Protein AF-A0A1T4KYN9-F1 (afdb_monomer)

Sequence (88 aa):
MKVEICVGSRCTMYGADHIIHSVEDLQESILNQMDTPKDFDLEVSLIKCMGRCKNGKHVSPVVIIDGEVMENTNSQEVMSKIIEKAKM

Organism: NCBI:txid1121911

InterPro domains:
  IPR036249 Thioredoxin-like superfamily [SSF52833] (2-85)

pLDDT: mean 88.93, std 9.13, range [58.16, 97.38]

Foldseek 3Di:
DEKEWEPEPQQVVLPSVVLVVLVVVLQVCLVPPDPFDPPDDYHYHYDYDPCPCVPDDQQHPWMADPNRIDGNDDNVRVSVVSVVVRVD

Nearest PDB structures (foldseek):
  6vw7-assembly1_A  TM=7.367E-01  e=8.866E-05  Cupriavidus necator
  7q4v-assembly1_B  TM=7.773E-01  e=1.152E-03  Acetobacterium woodii DSM 1030
  7p91-assembly1_b  TM=7.397E-01  e=8.154E-03  Thermotoga maritima MSB8

Structure (mmCIF, N/CA/C/O backbone):
data_AF-A0A1T4KYN9-F1
#
_entry.id   AF-A0A1T4KYN9-F1
#
loop_
_atom_site.group_PDB
_atom_site.id
_atom_site.type_symbol
_atom_site.label_atom_id
_atom_site.label_alt_id
_atom_site.label_comp_id
_atom_site.label_asym_id
_atom_site.label_entity_id
_atom_site.label_seq_id
_atom_site.pdbx_PDB_ins_code
_atom_site.Cartn_x
_atom_site.Cartn_y
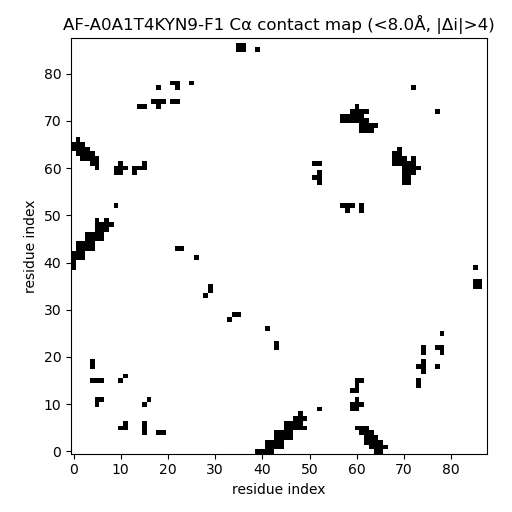_atom_site.Cartn_z
_atom_site.occupancy
_atom_site.B_iso_or_equiv
_atom_site.auth_seq_id
_atom_site.auth_comp_id
_atom_site.auth_asym_id
_atom_site.auth_atom_id
_atom_site.pdbx_PDB_model_num
ATOM 1 N N . MET A 1 1 ? -10.632 -3.483 4.087 1.00 89.56 1 MET A N 1
ATOM 2 C CA . MET A 1 1 ? -9.886 -2.834 2.993 1.00 89.56 1 MET A CA 1
ATOM 3 C C . MET A 1 1 ? -8.538 -3.510 2.868 1.00 89.56 1 MET A C 1
ATOM 5 O O . MET A 1 1 ? -7.897 -3.742 3.885 1.00 89.56 1 MET A O 1
ATOM 9 N N . LYS A 1 2 ? -8.102 -3.793 1.641 1.00 94.38 2 LYS A N 1
ATOM 10 C CA . LYS A 1 2 ? -6.784 -4.364 1.358 1.00 94.38 2 LYS A CA 1
ATOM 11 C C . LYS A 1 2 ? -5.913 -3.369 0.597 1.00 94.38 2 LYS A C 1
ATOM 13 O O . LYS A 1 2 ? -6.319 -2.881 -0.456 1.00 94.38 2 LYS A O 1
ATOM 18 N N . VAL A 1 3 ? -4.716 -3.108 1.111 1.00 96.06 3 VAL A N 1
ATOM 19 C CA . VAL A 1 3 ? -3.692 -2.253 0.503 1.00 96.06 3 VAL A CA 1
ATOM 20 C C . VAL A 1 3 ? -2.481 -3.113 0.149 1.00 96.06 3 VAL A C 1
ATOM 22 O O . VAL A 1 3 ? -1.877 -3.752 1.007 1.00 96.06 3 VAL A O 1
ATOM 25 N N . GLU A 1 4 ? -2.112 -3.145 -1.127 1.00 97.38 4 GLU A N 1
ATOM 26 C CA . GLU A 1 4 ? -0.992 -3.933 -1.642 1.00 97.38 4 GLU A CA 1
ATOM 27 C C . GLU A 1 4 ? 0.061 -2.994 -2.240 1.00 97.38 4 GLU A C 1
ATOM 29 O O . GLU A 1 4 ? -0.173 -2.333 -3.254 1.00 97.38 4 GLU A O 1
ATOM 34 N N . ILE A 1 5 ? 1.237 -2.916 -1.618 1.00 97.38 5 ILE A N 1
ATOM 35 C CA . ILE A 1 5 ? 2.295 -1.971 -1.994 1.00 97.38 5 ILE A CA 1
ATOM 36 C C . ILE A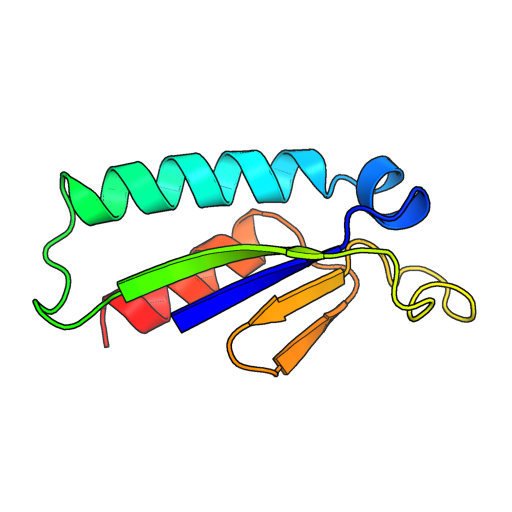 1 5 ? 3.383 -2.710 -2.771 1.00 97.38 5 ILE A C 1
ATOM 38 O O . ILE A 1 5 ? 3.957 -3.695 -2.301 1.00 97.38 5 ILE A O 1
ATOM 42 N N . CYS A 1 6 ? 3.689 -2.239 -3.981 1.00 97.19 6 CYS A N 1
ATOM 43 C CA . CYS A 1 6 ? 4.752 -2.819 -4.795 1.00 97.19 6 CYS A CA 1
ATOM 44 C C . CYS A 1 6 ? 6.134 -2.468 -4.229 1.00 97.19 6 CYS A C 1
ATOM 46 O O . CYS A 1 6 ? 6.533 -1.305 -4.233 1.00 97.19 6 CYS A O 1
ATOM 48 N N . VAL A 1 7 ? 6.913 -3.491 -3.867 1.00 95.75 7 VAL A N 1
ATOM 49 C CA . VAL A 1 7 ? 8.303 -3.355 -3.378 1.00 95.75 7 VAL A CA 1
ATOM 50 C C . VAL A 1 7 ? 9.347 -3.711 -4.443 1.00 95.75 7 VAL A C 1
ATOM 52 O O . VAL A 1 7 ? 10.448 -4.178 -4.164 1.00 95.75 7 VAL A O 1
ATOM 55 N N . GLY A 1 8 ? 8.995 -3.547 -5.721 1.00 94.62 8 GLY A N 1
ATOM 56 C CA . GLY A 1 8 ? 9.967 -3.650 -6.810 1.00 94.62 8 GLY A CA 1
ATOM 57 C C . GLY A 1 8 ? 10.958 -2.486 -6.784 1.00 94.62 8 GLY A C 1
ATOM 58 O O . GLY A 1 8 ? 10.583 -1.377 -6.416 1.00 94.62 8 GLY A O 1
ATOM 59 N N . SER A 1 9 ? 12.182 -2.690 -7.287 1.00 93.69 9 SER A N 1
ATOM 60 C CA . SER A 1 9 ? 13.272 -1.699 -7.214 1.00 93.69 9 SER A CA 1
ATOM 61 C C . SER A 1 9 ? 12.870 -0.291 -7.663 1.00 93.69 9 SER A C 1
ATOM 63 O O . SER A 1 9 ? 13.215 0.682 -7.006 1.00 93.69 9 SER A O 1
ATOM 65 N N . ARG A 1 10 ? 12.091 -0.163 -8.749 1.00 93.44 10 ARG A N 1
ATOM 66 C CA . ARG A 1 10 ? 11.611 1.145 -9.223 1.00 93.44 10 ARG A CA 1
ATOM 67 C C . ARG A 1 10 ? 10.590 1.780 -8.274 1.00 93.44 10 ARG A C 1
ATOM 69 O O . ARG A 1 10 ? 10.596 2.987 -8.122 1.00 93.44 10 ARG A O 1
ATOM 76 N N . CYS A 1 11 ? 9.724 1.003 -7.631 1.00 94.81 11 CYS A N 1
ATOM 77 C CA . CYS A 1 11 ? 8.768 1.550 -6.665 1.00 94.81 11 CYS A CA 1
ATOM 78 C C . CYS A 1 11 ? 9.487 2.001 -5.391 1.00 94.81 11 CYS A C 1
ATOM 80 O O . CYS A 1 11 ? 9.270 3.129 -4.962 1.00 94.81 11 CYS A O 1
ATOM 82 N N . THR A 1 12 ? 10.422 1.198 -4.879 1.00 93.88 12 THR A N 1
ATOM 83 C CA . THR A 1 12 ? 11.306 1.578 -3.764 1.00 93.88 12 THR A CA 1
ATOM 84 C C . THR A 1 12 ? 12.083 2.860 -4.074 1.00 93.88 12 THR A C 1
ATOM 86 O O . THR A 1 12 ? 11.989 3.824 -3.325 1.00 93.88 12 THR A O 1
ATOM 89 N N . MET A 1 13 ? 12.749 2.942 -5.236 1.00 93.19 13 MET A N 1
ATOM 90 C CA . MET A 1 13 ? 13.490 4.145 -5.660 1.00 93.19 13 MET A CA 1
ATOM 91 C C . MET A 1 13 ? 12.633 5.415 -5.745 1.00 93.19 13 MET A C 1
ATOM 93 O O . MET A 1 13 ? 13.165 6.510 -5.604 1.00 93.19 13 MET A O 1
ATOM 97 N N . TYR A 1 14 ? 11.335 5.278 -6.019 1.00 93.12 14 TYR A N 1
ATOM 98 C CA . TYR A 1 14 ? 10.398 6.398 -6.117 1.00 93.12 14 TYR A CA 1
ATOM 99 C C . TYR A 1 14 ? 9.600 6.624 -4.822 1.00 93.12 14 TYR A C 1
ATOM 101 O O . TYR A 1 14 ? 8.639 7.387 -4.827 1.00 93.12 14 TYR A O 1
ATOM 109 N N . GLY A 1 15 ? 9.999 5.996 -3.712 1.00 92.88 15 GLY A N 1
ATOM 110 C CA . GLY A 1 15 ? 9.455 6.291 -2.387 1.00 92.88 15 GLY A CA 1
ATOM 111 C C . GLY A 1 15 ? 8.373 5.336 -1.890 1.00 92.88 15 GLY A C 1
ATOM 112 O O . GLY A 1 15 ? 7.601 5.726 -1.020 1.00 92.88 15 GLY A O 1
ATOM 113 N N . ALA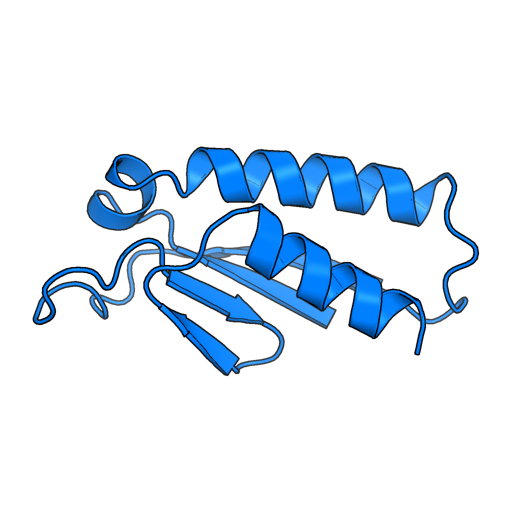 A 1 16 ? 8.312 4.093 -2.382 1.00 95.00 16 ALA A N 1
ATOM 114 C CA . ALA A 1 16 ? 7.409 3.087 -1.808 1.00 95.00 16 ALA A CA 1
ATOM 115 C C . ALA A 1 16 ? 7.638 2.890 -0.298 1.00 95.00 16 ALA A C 1
ATOM 117 O O . ALA A 1 16 ? 6.668 2.705 0.424 1.00 95.00 16 ALA A O 1
ATOM 118 N N . ASP A 1 17 ? 8.875 3.025 0.191 1.00 94.56 17 ASP A N 1
ATOM 119 C CA . ASP A 1 17 ? 9.190 2.910 1.623 1.00 94.56 17 ASP A CA 1
ATOM 120 C C . ASP A 1 17 ? 8.480 3.986 2.461 1.00 94.56 17 ASP A C 1
ATOM 122 O O . ASP A 1 17 ? 7.964 3.704 3.539 1.00 94.56 17 ASP A O 1
ATOM 126 N N . HIS A 1 18 ? 8.360 5.212 1.937 1.00 95.69 18 HIS A N 1
ATOM 127 C CA . HIS A 1 18 ? 7.602 6.271 2.606 1.00 95.69 18 HIS A CA 1
ATOM 128 C C . HIS A 1 18 ? 6.110 5.946 2.683 1.00 95.69 18 HIS A C 1
ATOM 130 O O . HIS A 1 18 ? 5.462 6.296 3.668 1.00 95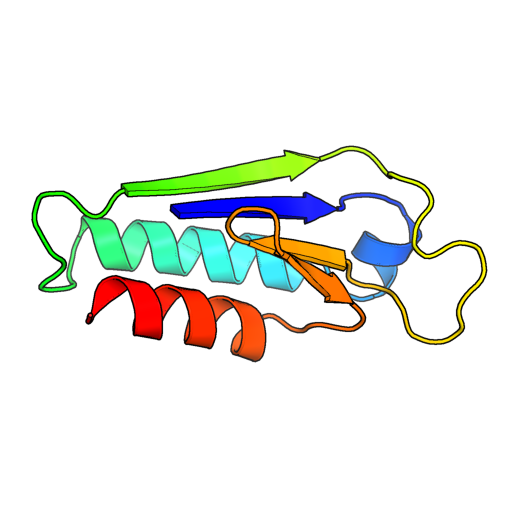.69 18 HIS A O 1
ATOM 136 N N . ILE A 1 19 ? 5.562 5.291 1.656 1.00 96.56 19 ILE A N 1
ATOM 137 C CA . ILE A 1 19 ? 4.161 4.857 1.644 1.00 96.56 19 ILE A CA 1
ATOM 138 C C . ILE A 1 19 ? 3.957 3.763 2.687 1.00 96.56 19 ILE A C 1
ATOM 140 O O . ILE A 1 19 ? 3.006 3.849 3.453 1.00 96.56 19 ILE A O 1
ATOM 144 N N . ILE A 1 20 ? 4.860 2.782 2.745 1.00 96.31 20 ILE A N 1
ATOM 145 C CA . ILE A 1 20 ? 4.802 1.672 3.705 1.00 96.31 20 ILE A CA 1
ATOM 146 C C . ILE A 1 20 ? 4.753 2.219 5.129 1.00 96.31 20 ILE A C 1
ATOM 148 O O . ILE A 1 20 ? 3.760 1.998 5.812 1.00 96.31 20 ILE A O 1
ATOM 152 N N . HIS A 1 21 ? 5.740 3.026 5.523 1.00 95.56 21 HIS A N 1
ATOM 153 C CA . HIS A 1 21 ? 5.787 3.587 6.874 1.00 95.56 21 HIS A CA 1
ATOM 154 C C . HIS A 1 21 ? 4.562 4.443 7.204 1.00 95.56 21 HIS A C 1
ATOM 156 O O . HIS A 1 21 ? 3.977 4.300 8.268 1.00 95.56 21 HIS A O 1
ATOM 162 N N . SER A 1 22 ? 4.112 5.284 6.266 1.00 94.88 22 SER A N 1
ATOM 163 C CA . SER A 1 22 ? 2.917 6.113 6.485 1.00 94.88 22 SER A CA 1
ATOM 164 C C . SER A 1 22 ? 1.645 5.282 6.677 1.00 94.88 22 SER A C 1
ATOM 166 O O . SER A 1 22 ? 0.770 5.658 7.451 1.00 94.88 22 SER A O 1
ATOM 168 N N . VAL A 1 23 ? 1.516 4.167 5.953 1.00 93.81 23 VAL A N 1
ATOM 169 C CA . VAL A 1 23 ? 0.358 3.273 6.056 1.00 93.81 23 VAL A CA 1
ATOM 170 C C . VAL A 1 23 ? 0.427 2.425 7.328 1.00 93.81 23 VAL A C 1
ATOM 172 O O . VAL A 1 23 ? -0.610 2.225 7.952 1.00 93.81 23 VAL A O 1
ATOM 175 N N . GLU A 1 24 ? 1.614 1.975 7.737 1.00 92.62 24 GLU A N 1
ATOM 176 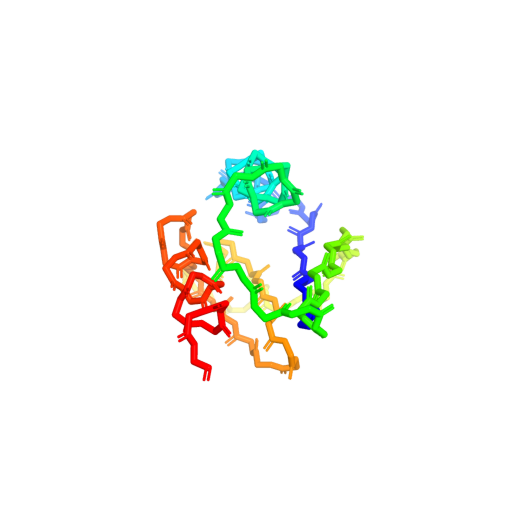C CA . GLU A 1 24 ? 1.841 1.279 9.013 1.00 92.62 24 GLU A CA 1
ATOM 177 C C . GLU A 1 24 ? 1.486 2.184 10.205 1.00 92.62 24 GLU A C 1
ATOM 179 O O . GLU A 1 24 ? 0.640 1.817 11.021 1.00 92.62 24 GLU A O 1
ATOM 184 N N . ASP A 1 25 ? 2.018 3.411 10.239 1.00 91.88 25 ASP A N 1
ATOM 185 C CA . ASP A 1 25 ? 1.711 4.412 11.273 1.00 91.88 25 ASP A CA 1
ATOM 186 C C . ASP A 1 25 ? 0.200 4.716 11.335 1.00 91.88 25 ASP A C 1
ATOM 188 O O . ASP A 1 25 ? -0.400 4.871 12.408 1.00 91.88 25 ASP A O 1
ATOM 192 N N . LEU A 1 26 ? -0.444 4.800 10.165 1.00 89.62 26 LEU A N 1
ATOM 193 C CA . LEU A 1 26 ? -1.883 5.016 10.057 1.00 89.62 26 LEU A CA 1
ATOM 194 C C . LEU A 1 26 ? -2.681 3.811 10.563 1.00 89.62 26 LEU A C 1
ATOM 196 O O . LEU A 1 26 ? -3.674 4.007 11.260 1.00 89.62 26 LEU A O 1
ATOM 200 N N . GLN A 1 27 ? -2.272 2.587 10.232 1.00 88.31 27 GLN A N 1
ATOM 201 C CA . GLN A 1 27 ? -2.921 1.363 10.699 1.00 88.31 27 GLN A CA 1
ATOM 202 C C . GLN A 1 27 ? -2.885 1.291 12.228 1.00 88.31 27 GLN A C 1
ATOM 204 O O . GLN A 1 27 ? -3.923 1.077 12.855 1.00 88.31 27 GLN A O 1
ATOM 209 N N . GLU A 1 28 ? -1.730 1.564 12.839 1.00 86.44 28 GLU A N 1
ATOM 210 C CA . GLU A 1 28 ? -1.600 1.656 14.295 1.00 86.44 28 GLU A CA 1
ATOM 211 C C . GLU A 1 28 ? -2.497 2.754 14.883 1.00 86.44 28 GLU A C 1
ATOM 213 O O . GLU A 1 28 ? -3.155 2.545 15.904 1.00 86.44 28 GLU A O 1
ATOM 218 N N . SER A 1 29 ? -2.573 3.916 14.233 1.00 85.62 29 SER A N 1
ATOM 219 C CA . SER A 1 29 ? -3.422 5.030 14.678 1.00 85.62 29 SER A CA 1
ATOM 220 C C . SER A 1 29 ? -4.916 4.700 14.589 1.00 85.62 29 SER A C 1
ATOM 222 O O . SER A 1 29 ? -5.684 5.048 15.488 1.00 85.62 29 SER A O 1
ATOM 224 N N . ILE A 1 30 ? -5.337 4.005 13.530 1.00 82.25 30 ILE A N 1
ATOM 225 C CA . ILE A 1 30 ? -6.718 3.551 13.336 1.00 82.25 30 ILE A CA 1
ATOM 226 C C . ILE A 1 30 ? -7.105 2.549 14.424 1.00 82.25 30 ILE A C 1
ATOM 228 O O . ILE A 1 30 ? -8.136 2.735 15.066 1.00 82.25 30 ILE A O 1
ATOM 232 N N . LEU A 1 31 ? -6.256 1.549 14.679 1.00 72.62 31 LEU A N 1
ATOM 233 C CA . LEU A 1 31 ? -6.504 0.511 15.683 1.00 72.62 31 LEU A CA 1
ATOM 234 C C . LEU A 1 31 ? -6.611 1.071 17.108 1.00 72.62 31 LEU A C 1
ATOM 236 O O . LEU A 1 31 ? -7.336 0.516 17.932 1.00 72.62 31 LEU A O 1
ATOM 240 N N . ASN A 1 32 ? -5.886 2.152 17.408 1.00 72.88 32 ASN A N 1
ATOM 241 C CA . ASN A 1 32 ? -5.770 2.673 18.769 1.00 72.88 32 ASN A CA 1
ATOM 242 C C . ASN A 1 32 ? -6.661 3.889 19.075 1.00 72.88 32 ASN A C 1
ATOM 244 O O . ASN A 1 32 ? -6.950 4.123 20.248 1.00 72.88 32 ASN A O 1
ATOM 248 N N . GLN A 1 33 ? -7.019 4.721 18.087 1.00 66.12 33 GLN A N 1
ATOM 249 C CA . GLN A 1 33 ? -7.486 6.092 18.374 1.00 66.12 33 GLN A CA 1
ATOM 250 C C . GLN A 1 33 ? -8.610 6.631 17.487 1.00 66.12 33 GLN A C 1
ATOM 252 O O . GLN A 1 33 ? -9.238 7.621 17.869 1.00 66.12 33 GLN A O 1
ATOM 257 N N . MET A 1 34 ? -8.871 6.052 16.314 1.00 64.81 34 MET A N 1
ATOM 258 C CA . MET A 1 34 ? -9.945 6.553 15.456 1.00 64.81 34 MET A CA 1
ATOM 259 C C . MET A 1 34 ? -11.267 5.869 15.779 1.00 64.81 34 MET A C 1
ATOM 261 O O . MET A 1 34 ? -11.319 4.653 15.946 1.00 64.81 34 MET A O 1
ATOM 265 N N . ASP A 1 35 ? -12.338 6.665 15.800 1.00 66.12 35 ASP A N 1
ATOM 266 C CA . ASP A 1 35 ? -13.732 6.215 15.877 1.00 66.12 35 ASP A CA 1
ATOM 267 C C . ASP A 1 35 ? -14.117 5.554 14.540 1.00 66.12 35 ASP A C 1
ATOM 269 O O . ASP A 1 35 ? -14.873 6.088 13.728 1.00 66.12 35 ASP A O 1
ATOM 273 N N . THR A 1 36 ? -13.448 4.443 14.239 1.00 68.25 36 THR A N 1
ATOM 274 C CA . THR A 1 36 ? -13.657 3.654 13.032 1.00 68.25 36 THR A CA 1
ATOM 275 C C . THR A 1 36 ? -14.812 2.684 13.244 1.00 68.25 36 THR A C 1
ATOM 277 O O . THR A 1 36 ? -15.053 2.233 14.370 1.00 68.25 36 THR A O 1
ATOM 280 N N . PRO A 1 37 ? -15.560 2.348 12.178 1.00 70.25 37 PRO A N 1
ATOM 281 C CA . PRO A 1 37 ? -16.567 1.304 12.243 1.00 70.25 37 PRO A CA 1
ATOM 282 C C . PRO A 1 37 ? -15.963 0.035 12.846 1.00 70.25 37 PRO A C 1
ATOM 284 O O . PRO A 1 37 ? -14.863 -0.361 12.469 1.00 70.25 37 PRO A O 1
ATOM 287 N N . LYS A 1 38 ? -16.692 -0.636 13.748 1.00 68.50 38 LYS A N 1
ATOM 288 C CA . LYS A 1 38 ? -16.234 -1.891 14.382 1.00 68.50 38 LYS A CA 1
ATOM 289 C C . LYS A 1 38 ? -15.819 -2.978 13.383 1.00 68.50 38 LYS A C 1
ATOM 291 O O . LYS A 1 38 ? -15.054 -3.862 13.750 1.00 68.50 38 LYS A O 1
ATOM 296 N N . ASP A 1 39 ? -16.320 -2.890 12.153 1.00 72.38 39 ASP A N 1
ATOM 297 C CA . ASP A 1 39 ? -16.067 -3.842 11.073 1.00 72.38 39 ASP A CA 1
ATOM 298 C C . ASP A 1 39 ? -15.034 -3.325 10.049 1.00 72.38 39 ASP A C 1
ATOM 300 O O . ASP A 1 39 ? -14.827 -3.947 9.004 1.00 72.38 39 ASP A O 1
ATOM 304 N N . PHE A 1 40 ? -14.395 -2.177 10.305 1.00 82.00 40 PHE A N 1
ATOM 305 C CA . PHE A 1 40 ? -13.325 -1.671 9.455 1.00 82.00 40 PHE A CA 1
ATOM 306 C C . PHE A 1 40 ? -12.017 -2.400 9.771 1.00 82.00 40 PHE A C 1
ATOM 308 O O . PHE A 1 40 ? -11.385 -2.168 10.798 1.00 82.00 40 PHE A O 1
ATOM 315 N N . ASP A 1 41 ? -11.604 -3.265 8.849 1.00 85.50 41 ASP A N 1
ATOM 316 C CA . ASP A 1 41 ? -10.304 -3.933 8.876 1.00 85.50 41 ASP A CA 1
ATOM 317 C C . ASP A 1 41 ? -9.402 -3.370 7.770 1.00 85.50 41 ASP A C 1
ATOM 319 O O . ASP A 1 41 ? -9.845 -3.204 6.627 1.00 85.50 41 ASP A O 1
ATOM 323 N N . LEU A 1 42 ? -8.146 -3.069 8.095 1.00 89.38 42 LEU A N 1
ATOM 324 C CA . LEU A 1 42 ? -7.136 -2.588 7.154 1.00 89.38 42 LEU A CA 1
ATOM 325 C C . LEU A 1 42 ? -6.026 -3.634 7.052 1.00 89.38 42 LEU A C 1
ATOM 327 O O . LEU A 1 42 ? -5.195 -3.753 7.948 1.00 89.38 42 LEU A O 1
ATOM 331 N N . GLU A 1 43 ? -5.990 -4.356 5.935 1.00 91.94 43 GLU A N 1
ATOM 332 C CA . GLU A 1 43 ? -4.947 -5.328 5.615 1.00 91.94 43 GLU A CA 1
ATOM 333 C C . GLU A 1 43 ? -3.894 -4.670 4.719 1.00 91.94 43 GLU A C 1
ATOM 335 O O . GLU A 1 43 ? -4.200 -4.224 3.611 1.00 91.94 43 GLU A O 1
ATOM 340 N N . VAL A 1 44 ? -2.642 -4.636 5.173 1.00 93.25 44 VAL A N 1
ATOM 341 C CA . VAL A 1 44 ? -1.512 -4.077 4.420 1.00 93.25 44 VAL A CA 1
ATOM 342 C C . VAL A 1 44 ? -0.589 -5.215 4.009 1.00 93.25 44 VAL A C 1
ATOM 344 O O . VAL A 1 44 ? -0.171 -6.024 4.834 1.00 93.25 44 VAL A O 1
ATOM 347 N N . SER A 1 45 ? -0.258 -5.293 2.722 1.00 95.62 45 SER A N 1
ATOM 348 C CA . SER A 1 45 ? 0.601 -6.344 2.179 1.00 95.62 45 SER A CA 1
ATOM 349 C C . SER A 1 45 ? 1.666 -5.781 1.246 1.00 95.62 45 SER A C 1
ATOM 351 O O . SER A 1 45 ? 1.416 -4.908 0.415 1.00 95.62 45 SER A O 1
ATOM 353 N N . LEU A 1 46 ? 2.882 -6.307 1.369 1.00 96.69 46 LEU A N 1
ATOM 354 C CA . LEU A 1 46 ? 3.990 -5.973 0.482 1.00 96.69 46 LEU A CA 1
ATOM 355 C C . LEU A 1 46 ? 4.046 -7.003 -0.642 1.00 96.69 46 LEU A C 1
ATOM 357 O O . LEU A 1 46 ? 4.272 -8.192 -0.405 1.00 96.69 46 LEU A O 1
ATOM 361 N N . ILE A 1 47 ? 3.850 -6.556 -1.880 1.00 96.38 47 ILE A N 1
ATOM 362 C CA . ILE A 1 47 ? 3.784 -7.441 -3.043 1.00 96.38 47 ILE A CA 1
ATOM 363 C C . ILE A 1 47 ? 5.023 -7.321 -3.923 1.00 96.38 47 ILE A C 1
ATOM 365 O O . ILE A 1 47 ? 5.609 -6.252 -4.123 1.00 96.38 47 ILE A O 1
ATOM 369 N N . LYS A 1 48 ? 5.414 -8.459 -4.503 1.00 93.88 48 LYS A N 1
ATOM 370 C CA . LYS A 1 48 ? 6.513 -8.523 -5.470 1.00 93.88 48 LYS A CA 1
ATOM 371 C C . LYS A 1 48 ? 6.186 -7.706 -6.722 1.00 93.88 48 LYS A C 1
ATOM 373 O O . LYS A 1 48 ? 5.030 -7.501 -7.084 1.00 93.88 48 LYS A O 1
ATOM 378 N N . CYS A 1 49 ? 7.238 -7.282 -7.421 1.00 92.75 49 CYS A N 1
ATOM 379 C CA . CYS A 1 49 ? 7.121 -6.510 -8.653 1.00 92.75 49 CYS A CA 1
ATOM 380 C C . CYS A 1 49 ? 6.230 -7.210 -9.695 1.00 92.75 49 CYS A C 1
ATOM 382 O O . CYS A 1 49 ? 6.552 -8.296 -10.170 1.00 92.75 49 CYS A O 1
ATOM 384 N N . MET A 1 50 ? 5.162 -6.530 -10.116 1.00 91.19 50 MET A N 1
ATOM 385 C CA . MET A 1 50 ? 4.240 -6.999 -11.161 1.00 91.19 50 MET A CA 1
ATOM 386 C C . MET A 1 50 ? 4.641 -6.545 -12.575 1.00 91.19 50 MET A C 1
ATOM 388 O O . MET A 1 50 ? 3.917 -6.769 -13.538 1.00 91.19 50 MET A O 1
ATOM 392 N N . GLY A 1 51 ? 5.753 -5.818 -12.719 1.00 89.81 51 GLY A N 1
ATOM 393 C CA . GLY A 1 51 ? 6.206 -5.284 -14.008 1.00 89.81 51 GLY A CA 1
ATOM 394 C C . GLY A 1 51 ? 5.381 -4.121 -14.579 1.00 89.81 51 GLY A C 1
ATOM 395 O O . GLY A 1 51 ? 5.722 -3.640 -15.655 1.00 89.81 51 GLY A O 1
ATOM 396 N N . ARG A 1 52 ? 4.360 -3.620 -13.866 1.00 86.75 52 ARG A N 1
ATOM 397 C CA . ARG A 1 52 ? 3.482 -2.524 -14.332 1.00 86.75 52 ARG A CA 1
ATOM 398 C C . ARG A 1 52 ? 4.240 -1.245 -14.686 1.00 86.75 52 ARG A C 1
ATOM 400 O O . ARG A 1 52 ? 4.006 -0.638 -15.722 1.00 86.75 52 ARG A O 1
ATOM 407 N N . CYS A 1 53 ? 5.245 -0.900 -13.890 1.00 86.38 53 CYS A N 1
ATOM 408 C CA . CYS A 1 53 ? 6.054 0.290 -14.117 1.00 86.38 53 CYS A CA 1
ATOM 409 C C . CYS A 1 53 ? 7.111 0.149 -15.226 1.00 86.38 53 CYS A C 1
ATOM 411 O O . CYS A 1 53 ? 7.895 1.073 -15.401 1.00 86.38 53 CYS A O 1
ATOM 413 N N . LYS A 1 54 ? 7.201 -0.966 -15.970 1.00 85.19 54 LYS A N 1
ATOM 414 C CA . LYS A 1 54 ? 8.284 -1.170 -16.958 1.00 85.19 54 LYS A CA 1
ATOM 415 C C . LYS A 1 54 ? 8.173 -0.275 -18.194 1.00 85.19 54 LYS A C 1
ATOM 417 O O . LYS A 1 54 ? 9.196 0.187 -18.684 1.00 85.19 54 LYS A O 1
ATOM 422 N N . ASN A 1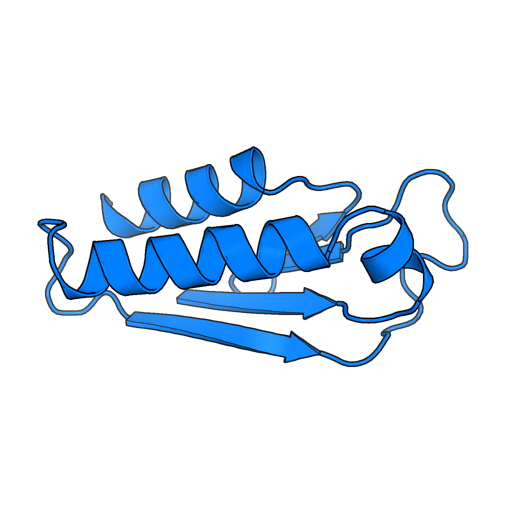 55 ? 6.955 -0.011 -18.669 1.00 79.75 55 ASN A N 1
ATOM 423 C CA . ASN A 1 55 ? 6.740 0.627 -19.975 1.00 79.75 55 ASN A CA 1
ATOM 424 C C . ASN A 1 55 ? 6.307 2.101 -19.889 1.00 79.75 55 ASN A C 1
ATOM 426 O O . ASN A 1 55 ? 6.286 2.786 -20.908 1.00 79.75 55 A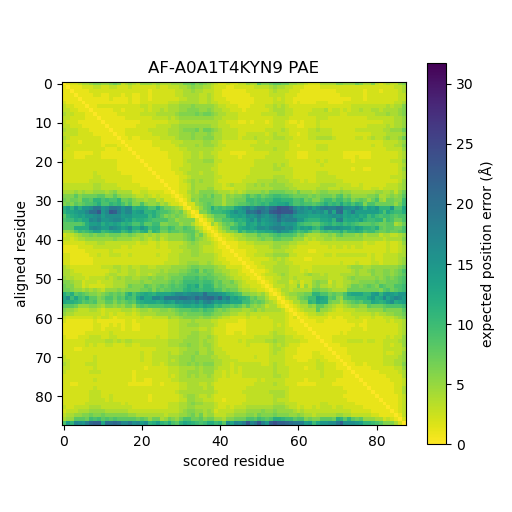SN A O 1
ATOM 430 N N . GLY A 1 56 ? 5.986 2.606 -18.694 1.00 75.44 56 GLY A N 1
ATOM 431 C CA . GLY A 1 56 ? 5.578 3.996 -18.488 1.00 75.44 56 GLY A CA 1
ATOM 432 C C . GLY A 1 56 ? 6.669 4.863 -17.855 1.00 75.44 56 GLY A C 1
ATOM 433 O O . GLY A 1 56 ? 7.462 4.414 -17.015 1.00 75.44 56 GLY A O 1
ATOM 434 N N . LYS A 1 57 ? 6.711 6.138 -18.255 1.00 73.25 57 LYS A N 1
ATOM 435 C CA . LYS A 1 57 ? 7.416 7.191 -17.513 1.00 73.25 57 LYS A CA 1
ATOM 436 C C . LYS A 1 57 ? 6.475 7.657 -16.396 1.00 73.25 57 LYS A C 1
ATOM 438 O O . LYS A 1 57 ? 5.319 7.916 -16.686 1.00 73.25 57 LYS A O 1
ATOM 443 N N . HIS A 1 58 ? 6.971 7.740 -15.159 1.00 82.44 58 HIS A N 1
ATOM 444 C CA . HIS A 1 58 ? 6.189 8.163 -13.982 1.00 82.44 58 HIS A CA 1
ATOM 445 C C . HIS A 1 58 ? 5.001 7.244 -13.651 1.00 82.44 58 HIS A C 1
ATOM 447 O O . HIS A 1 58 ? 3.872 7.694 -13.576 1.00 82.44 58 HIS A O 1
ATOM 453 N N . VAL A 1 59 ? 5.258 5.941 -13.490 1.00 90.88 59 VAL A N 1
ATOM 454 C CA . VAL A 1 59 ? 4.248 4.959 -13.025 1.00 90.88 59 VAL A CA 1
ATOM 455 C C . VAL A 1 59 ? 4.485 4.545 -11.571 1.00 90.88 59 VAL A C 1
ATOM 457 O O . VAL A 1 59 ? 3.579 4.091 -10.887 1.00 90.88 59 VAL A O 1
ATOM 460 N N . SER A 1 60 ? 5.722 4.661 -11.095 1.00 91.62 60 SER A N 1
ATOM 461 C CA . SER A 1 60 ? 6.102 4.282 -9.735 1.00 91.62 60 SER A CA 1
ATOM 462 C C . SER A 1 60 ? 5.978 5.466 -8.776 1.00 91.62 60 SER A C 1
ATOM 464 O O . SER A 1 60 ? 6.331 6.568 -9.195 1.00 91.62 60 SER A O 1
ATOM 466 N N . PRO A 1 61 ? 5.611 5.231 -7.504 1.00 94.62 61 PRO A N 1
ATOM 467 C CA . PRO A 1 61 ? 5.218 3.950 -6.894 1.00 94.62 61 PRO A CA 1
ATOM 468 C C . PRO A 1 61 ? 3.856 3.418 -7.370 1.00 94.62 61 PRO A C 1
ATOM 470 O O . PRO A 1 61 ? 3.017 4.178 -7.841 1.00 94.62 61 PRO A O 1
ATOM 473 N N . VAL A 1 62 ? 3.661 2.098 -7.259 1.00 96.00 62 VAL A N 1
ATOM 474 C CA . VAL A 1 62 ? 2.389 1.429 -7.581 1.00 96.00 62 VAL A CA 1
ATOM 475 C C . VAL A 1 62 ? 1.807 0.825 -6.310 1.00 96.00 62 VAL A C 1
ATOM 477 O O . VAL A 1 62 ? 2.482 0.032 -5.646 1.00 96.00 62 VAL A O 1
ATOM 480 N N . VAL A 1 63 ? 0.557 1.164 -6.015 1.00 96.56 63 VAL A N 1
ATOM 481 C CA . VAL A 1 63 ? -0.220 0.646 -4.883 1.00 96.56 63 VAL A CA 1
ATOM 482 C C . VAL A 1 63 ? -1.547 0.118 -5.415 1.00 96.56 63 VAL A C 1
ATOM 484 O O . VAL A 1 63 ? -2.100 0.677 -6.356 1.00 96.56 63 VAL A O 1
ATOM 487 N N . ILE A 1 64 ? -2.051 -0.974 -4.853 1.00 96.38 64 ILE A N 1
ATOM 488 C CA . ILE A 1 64 ? -3.388 -1.490 -5.148 1.00 96.38 64 ILE A CA 1
ATOM 489 C C . ILE A 1 64 ? -4.241 -1.319 -3.896 1.00 96.38 64 ILE A C 1
ATOM 491 O O . ILE A 1 64 ? -3.833 -1.760 -2.828 1.00 96.38 64 ILE A O 1
ATOM 495 N N . ILE A 1 65 ? -5.411 -0.697 -4.018 1.00 95.31 65 ILE A N 1
ATOM 496 C CA . ILE A 1 65 ? -6.370 -0.550 -2.916 1.00 95.31 65 ILE A CA 1
ATOM 497 C C . ILE A 1 65 ? -7.682 -1.204 -3.335 1.00 95.31 65 ILE A C 1
ATOM 499 O O . ILE A 1 65 ? -8.292 -0.779 -4.312 1.00 95.31 65 ILE A O 1
ATOM 503 N N . ASP A 1 66 ? -8.097 -2.259 -2.633 1.00 93.75 66 ASP A N 1
ATOM 504 C CA . ASP A 1 66 ? -9.301 -3.052 -2.938 1.00 93.75 66 ASP A CA 1
ATOM 505 C C . ASP A 1 66 ? -9.387 -3.489 -4.422 1.00 93.75 66 ASP A C 1
ATOM 507 O O . ASP A 1 66 ? -10.455 -3.531 -5.031 1.00 93.75 66 ASP A O 1
ATOM 511 N N . GLY A 1 67 ? -8.237 -3.806 -5.028 1.00 93.19 67 GLY A N 1
ATOM 512 C CA . GLY A 1 67 ? -8.120 -4.196 -6.439 1.00 93.19 67 GLY A CA 1
ATOM 513 C C . GLY A 1 67 ? -7.966 -3.036 -7.434 1.00 93.19 67 GLY A C 1
ATOM 514 O O . GLY A 1 67 ? -7.660 -3.279 -8.603 1.00 93.19 67 GLY A O 1
ATOM 515 N N . GLU A 1 68 ? -8.113 -1.782 -7.001 1.00 94.69 68 GLU A N 1
ATOM 516 C CA . GLU A 1 68 ? -7.884 -0.594 -7.827 1.00 94.69 68 GLU A CA 1
ATOM 517 C C . GLU A 1 68 ? -6.397 -0.229 -7.865 1.00 94.69 68 GLU A C 1
ATOM 519 O O . GLU A 1 68 ? -5.763 -0.060 -6.826 1.00 94.69 68 GLU A O 1
ATOM 524 N N . VAL A 1 69 ? -5.835 -0.082 -9.066 1.00 94.31 69 VAL A N 1
ATOM 525 C CA . VAL A 1 69 ? -4.418 0.256 -9.250 1.00 94.31 69 VAL A CA 1
ATOM 526 C C . VAL A 1 69 ? -4.224 1.768 -9.190 1.00 94.31 69 VAL A C 1
ATOM 528 O O . VAL A 1 69 ? -4.751 2.501 -10.022 1.00 94.31 69 VAL A O 1
ATOM 531 N N . MET A 1 70 ? -3.391 2.209 -8.257 1.00 94.38 70 MET A N 1
ATOM 532 C CA . MET A 1 70 ? -2.894 3.573 -8.140 1.00 94.38 70 MET A CA 1
ATOM 533 C C . MET A 1 70 ? -1.447 3.627 -8.630 1.00 94.38 70 MET A C 1
ATOM 535 O O . MET A 1 70 ? -0.560 2.970 -8.081 1.00 94.38 70 MET A O 1
ATOM 539 N N . GLU A 1 71 ? -1.212 4.399 -9.686 1.00 94.56 71 GLU A N 1
ATOM 540 C CA . GLU A 1 71 ? 0.108 4.627 -10.279 1.00 94.56 71 GLU A CA 1
ATOM 541 C C . GLU A 1 71 ? 0.607 6.030 -9.926 1.00 94.56 71 GLU A C 1
ATOM 543 O O . GLU A 1 71 ? -0.194 6.950 -9.783 1.00 94.56 71 GLU A O 1
ATOM 548 N N . ASN A 1 72 ? 1.929 6.199 -9.812 1.00 94.62 72 ASN A N 1
ATOM 549 C CA . ASN A 1 72 ? 2.576 7.472 -9.460 1.00 94.62 72 ASN A CA 1
ATOM 550 C C . ASN A 1 72 ? 2.031 8.102 -8.168 1.00 94.62 72 ASN A C 1
ATOM 552 O O . ASN A 1 72 ? 1.968 9.324 -8.042 1.00 94.62 72 ASN A O 1
ATOM 556 N N . THR A 1 73 ? 1.612 7.257 -7.232 1.00 93.94 73 THR A N 1
ATOM 557 C CA . THR A 1 73 ? 0.964 7.703 -6.003 1.00 93.94 73 THR A CA 1
ATOM 558 C C . THR A 1 73 ? 1.992 8.054 -4.932 1.00 93.94 73 THR A C 1
ATOM 560 O O . THR A 1 73 ? 3.106 7.527 -4.922 1.00 93.94 73 THR A O 1
ATOM 563 N N . ASN A 1 74 ? 1.607 8.905 -3.987 1.00 95.25 74 ASN A N 1
ATOM 564 C CA . ASN A 1 74 ? 2.388 9.208 -2.785 1.00 95.25 74 ASN A CA 1
ATOM 565 C C . ASN A 1 74 ? 1.667 8.786 -1.491 1.00 95.25 74 ASN A C 1
ATOM 567 O O . ASN A 1 74 ? 0.512 8.355 -1.511 1.00 95.25 74 ASN A O 1
ATOM 571 N N . SER A 1 75 ? 2.363 8.914 -0.356 1.00 95.31 75 SER A N 1
ATOM 572 C CA . SER A 1 75 ? 1.832 8.556 0.963 1.00 95.31 75 SER A CA 1
ATOM 573 C C . SER A 1 75 ? 0.555 9.318 1.305 1.00 95.31 75 SER A C 1
ATOM 575 O O . SER A 1 75 ? -0.369 8.731 1.859 1.00 95.31 75 SER A O 1
ATOM 577 N N . GLN A 1 76 ? 0.483 10.610 0.973 1.00 94.50 76 GLN A N 1
ATOM 578 C CA . GLN A 1 76 ? -0.674 11.449 1.278 1.00 94.50 76 GLN A CA 1
ATOM 579 C C . GLN A 1 76 ? -1.924 10.946 0.552 1.00 94.50 76 GLN A C 1
ATOM 581 O O . GLN A 1 76 ? -2.956 10.770 1.188 1.00 94.50 76 GLN A O 1
ATOM 586 N N . GLU A 1 77 ? -1.824 10.650 -0.744 1.00 95.38 77 GLU A N 1
ATOM 587 C CA . GLU A 1 77 ? -2.942 10.132 -1.546 1.00 95.38 77 GLU A CA 1
ATOM 588 C C . GLU A 1 77 ? -3.453 8.785 -1.024 1.00 95.38 77 GLU A C 1
ATOM 590 O O . GLU A 1 77 ? -4.662 8.587 -0.889 1.00 95.38 77 GLU A O 1
ATOM 595 N N . VAL A 1 78 ? -2.537 7.871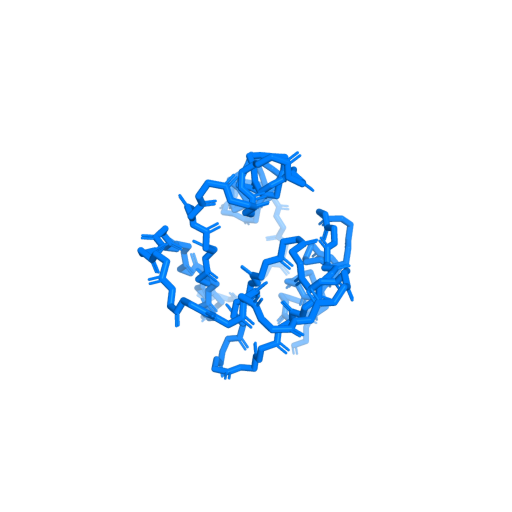 -0.685 1.00 95.38 78 VAL A N 1
ATOM 596 C CA . VAL A 1 78 ? -2.888 6.552 -0.140 1.00 95.38 78 VAL A CA 1
ATOM 597 C C . VAL A 1 78 ? -3.564 6.692 1.225 1.00 95.38 78 VAL A C 1
ATOM 599 O O . VAL A 1 78 ? -4.645 6.141 1.430 1.00 95.38 78 VAL A O 1
ATOM 602 N N . MET A 1 79 ? -2.979 7.467 2.144 1.00 92.88 79 MET A N 1
ATOM 603 C CA . MET A 1 79 ? -3.556 7.702 3.472 1.00 92.88 79 MET A CA 1
ATOM 604 C C . MET A 1 79 ? -4.926 8.373 3.394 1.00 92.88 79 MET A C 1
ATOM 606 O O . MET A 1 79 ? -5.846 7.949 4.090 1.00 92.88 79 MET A O 1
ATOM 610 N N . SER A 1 80 ? -5.090 9.389 2.540 1.00 92.88 80 SER A N 1
ATOM 611 C CA . SER A 1 80 ? -6.379 10.057 2.336 1.00 92.88 80 SER A CA 1
ATOM 612 C C . SER A 1 80 ? -7.459 9.060 1.934 1.00 92.88 80 SER A C 1
ATOM 614 O O . SER A 1 80 ? -8.524 9.045 2.547 1.00 92.88 80 SER A O 1
ATOM 616 N N . LYS A 1 81 ? -7.163 8.165 0.986 1.00 92.81 81 LYS A N 1
ATOM 617 C CA . LYS A 1 81 ? -8.116 7.152 0.519 1.00 92.81 81 LYS A CA 1
ATOM 618 C C . LYS A 1 81 ? -8.476 6.130 1.601 1.00 92.81 81 LYS A C 1
ATOM 620 O O . LYS A 1 81 ? -9.636 5.730 1.700 1.00 92.81 81 LYS A O 1
ATOM 625 N N . ILE A 1 82 ? -7.511 5.742 2.438 1.00 91.19 82 ILE A N 1
ATOM 626 C CA . ILE A 1 82 ? -7.750 4.874 3.602 1.00 91.19 82 ILE A CA 1
ATOM 627 C C . ILE A 1 82 ? -8.656 5.582 4.618 1.00 91.19 82 ILE A C 1
ATOM 629 O O . ILE A 1 82 ? -9.653 5.009 5.046 1.00 91.19 82 ILE A O 1
ATOM 633 N N . ILE A 1 83 ? -8.353 6.834 4.977 1.00 88.94 83 ILE A N 1
ATOM 634 C CA . ILE A 1 83 ? -9.120 7.610 5.966 1.00 88.94 83 ILE A CA 1
ATOM 635 C C . ILE A 1 83 ? -10.547 7.877 5.484 1.00 88.94 83 ILE A C 1
ATOM 637 O O . ILE A 1 83 ? -11.485 7.768 6.271 1.00 88.94 83 ILE A O 1
ATOM 641 N N . GLU A 1 84 ? -10.729 8.228 4.210 1.00 88.56 84 GLU A N 1
ATOM 642 C CA . GLU A 1 84 ? -12.057 8.397 3.611 1.00 88.56 84 GLU A CA 1
ATOM 643 C C . GLU A 1 84 ? -12.887 7.125 3.770 1.00 88.56 84 GLU A C 1
ATOM 645 O O . GLU A 1 84 ? -14.024 7.181 4.223 1.00 88.56 84 GLU A O 1
ATOM 650 N N . LYS A 1 85 ? -12.290 5.967 3.485 1.00 85.38 85 LYS A N 1
ATOM 651 C CA . LYS A 1 85 ? -12.950 4.665 3.616 1.00 85.38 85 LYS A CA 1
ATOM 652 C C . LYS A 1 85 ? -13.170 4.231 5.061 1.00 85.38 85 LYS A C 1
ATOM 654 O O . LYS A 1 85 ? -14.112 3.495 5.313 1.00 85.38 85 LYS A O 1
ATOM 659 N N . ALA A 1 86 ? -12.333 4.686 5.987 1.00 83.31 86 ALA A N 1
ATOM 660 C CA . ALA A 1 86 ? -12.473 4.420 7.413 1.00 83.31 86 ALA A CA 1
ATOM 661 C C . ALA A 1 86 ? -13.560 5.280 8.083 1.00 83.31 86 ALA A C 1
ATOM 663 O O . ALA A 1 86 ? -14.026 4.932 9.161 1.00 83.31 86 ALA A O 1
ATOM 664 N N . LYS A 1 87 ? -13.949 6.411 7.479 1.00 74.81 87 LYS A N 1
ATOM 665 C CA . LYS A 1 87 ? -14.982 7.327 8.000 1.00 74.81 87 LYS A CA 1
ATOM 666 C C . LYS A 1 87 ? -16.365 7.152 7.360 1.00 74.81 87 LYS A C 1
ATOM 668 O O . LYS A 1 87 ? -17.310 7.777 7.838 1.00 74.81 87 LYS A O 1
ATOM 673 N N . MET A 1 88 ? -16.466 6.393 6.267 1.00 58.16 88 MET A N 1
ATOM 674 C CA . MET A 1 88 ? -17.717 6.105 5.545 1.00 58.16 88 MET A CA 1
ATOM 675 C C . MET A 1 88 ? -18.382 4.837 6.068 1.00 58.16 88 MET A C 1
ATOM 677 O O . MET A 1 88 ? -19.630 4.849 6.140 1.00 58.16 88 MET A O 1
#

Solvent-accessible surface area (backbone atoms only — not comparable to full-atom values): 4996 Å² total; per-residue (Å²): 88,44,38,38,38,30,68,24,73,64,12,44,77,55,44,30,60,58,32,51,54,51,49,51,58,46,51,56,43,45,78,73,72,50,93,48,53,94,83,70,52,82,46,80,43,82,36,75,63,82,64,75,52,73,85,49,85,78,28,42,13,42,38,28,50,74,84,44,81,40,61,48,52,53,42,66,63,55,48,50,56,52,51,55,63,47,73,109

Radius of gyration: 13.0 Å; Cα contacts (8 Å, |Δi|>4): 128; chains: 1; bounding box: 31×20×39 Å

Mean predicted aligned error: 4.19 Å

Secondary structure (DSSP, 8-state):
-EEEEE-SHHHHHTTHHHHHHHHHHHHHHHHHH----TT---EEEEE---SGGGS-SS--SEEEETTEEEES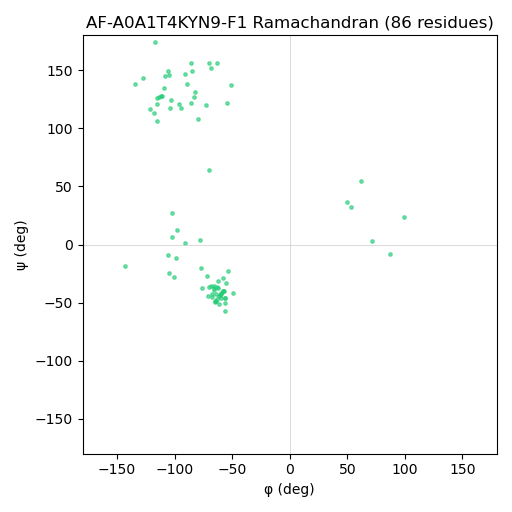--HHHHHHHHHHHHH-